Protein AF-A0A7S2AGP5-F1 (afdb_monomer)

Mean predicted aligned error: 17.04 Å

Foldseek 3Di:
DDDDDDDDDDDDDDDDDDDDDDDDDDDDDDDDDDDDDPPPPPPPPPPPPPAAAADDPVLLVLLVVLLPDPPNLVDLVSLVSLLVDLQRHDSVPCSSVVSLVVLLCCLAPPPDPVSNVSSCVSNVSNVNNPPDRDDD

Secondary structure (DSSP, 8-state):
--------------------------------------------------PPPBPPHHHHHHHHHHHT-TTGGG-HHHHHHHHHHHHH-B-SSSHHHHHHHHHHHHHHH--SHHHHHHHHHHHHHTT-TTTT----

Radius of gyration: 27.09 Å; Cα contacts (8 Å, |Δi|>4): 93; chains: 1; bounding box: 58×66×67 Å

Organism: NCBI:txid327968

Structure (mmCIF, N/CA/C/O backbone):
data_AF-A0A7S2AGP5-F1
#
_entry.id   AF-A0A7S2AGP5-F1
#
loop_
_atom_site.group_PDB
_atom_site.id
_atom_site.type_symbol
_atom_site.label_atom_id
_atom_site.label_alt_id
_atom_site.label_comp_id
_atom_site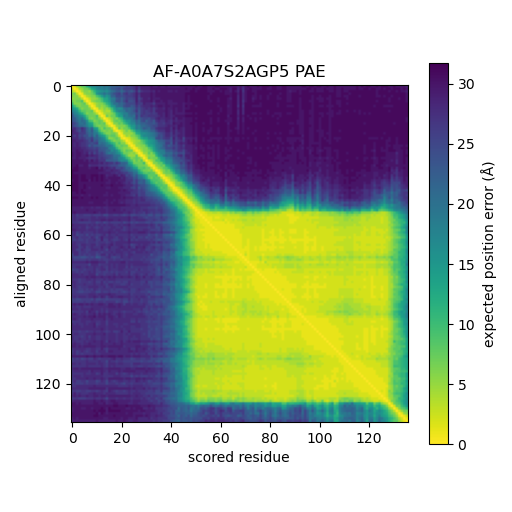.label_asym_id
_atom_site.label_entity_id
_atom_site.label_seq_id
_atom_site.pdbx_PDB_ins_code
_atom_site.Cartn_x
_atom_site.Cartn_y
_atom_site.Cartn_z
_atom_site.occupancy
_atom_site.B_iso_or_equiv
_atom_site.auth_seq_id
_atom_site.auth_comp_id
_atom_site.auth_asym_id
_atom_site.auth_atom_id
_atom_site.pdbx_PDB_model_num
ATOM 1 N N . LYS A 1 1 ? -34.982 -3.591 -45.609 1.00 43.12 1 LYS A N 1
ATOM 2 C CA . LYS A 1 1 ? -35.072 -5.045 -45.880 1.00 43.12 1 LYS A CA 1
ATOM 3 C C . LYS A 1 1 ? -34.563 -5.772 -44.646 1.00 43.12 1 LYS A C 1
ATOM 5 O O . LYS A 1 1 ? -33.384 -5.665 -44.355 1.00 43.12 1 LYS A O 1
ATOM 10 N N . ALA A 1 2 ? -35.469 -6.390 -43.895 1.00 42.59 2 ALA A N 1
ATOM 11 C CA . ALA A 1 2 ? -35.158 -7.307 -42.805 1.00 42.59 2 ALA A CA 1
ATOM 12 C C . ALA A 1 2 ? -34.856 -8.700 -43.383 1.00 42.59 2 ALA A C 1
ATOM 14 O O . ALA A 1 2 ? -35.529 -9.083 -44.344 1.00 42.59 2 ALA A O 1
ATOM 15 N N . LYS A 1 3 ? -33.889 -9.432 -42.811 1.00 46.50 3 LYS A N 1
ATOM 16 C CA . LYS A 1 3 ? -33.838 -10.905 -42.839 1.00 46.50 3 LYS A CA 1
ATOM 17 C C . LYS A 1 3 ? -32.730 -11.465 -41.922 1.00 46.50 3 LYS A C 1
ATOM 19 O O . LYS A 1 3 ? -31.573 -11.127 -42.128 1.00 46.50 3 LYS A O 1
ATOM 24 N N . GLU A 1 4 ? -33.166 -12.341 -41.006 1.00 44.47 4 GLU A N 1
ATOM 25 C CA . GLU A 1 4 ? -32.503 -13.555 -40.456 1.00 44.47 4 GLU A CA 1
ATOM 26 C C . GLU A 1 4 ? -31.330 -13.367 -39.465 1.00 44.47 4 GLU A C 1
ATOM 28 O O . GLU A 1 4 ? -30.388 -12.655 -39.775 1.00 44.47 4 GLU A O 1
ATOM 33 N N . ALA A 1 5 ? -31.314 -13.844 -38.205 1.00 42.56 5 ALA A N 1
ATOM 34 C CA . ALA A 1 5 ? -31.803 -15.042 -37.472 1.00 42.56 5 ALA A CA 1
ATOM 35 C C . ALA A 1 5 ? -30.873 -16.280 -37.522 1.00 42.56 5 ALA A C 1
ATOM 37 O O . ALA A 1 5 ? -30.667 -16.822 -38.603 1.00 42.56 5 ALA A O 1
ATOM 38 N N . ALA A 1 6 ? -30.374 -16.694 -36.338 1.00 49.94 6 ALA A N 1
ATOM 39 C CA . ALA A 1 6 ? -29.968 -18.041 -35.842 1.00 49.94 6 ALA A CA 1
ATOM 40 C C . ALA A 1 6 ? -28.967 -17.835 -34.666 1.00 49.94 6 ALA A C 1
ATOM 42 O O . ALA A 1 6 ? -27.995 -17.110 -34.852 1.00 49.94 6 ALA A O 1
ATOM 43 N N . GLU A 1 7 ? -29.177 -18.194 -33.390 1.00 35.53 7 GLU A N 1
ATOM 44 C CA . GLU A 1 7 ? -29.487 -19.468 -32.689 1.00 35.53 7 GLU A CA 1
ATOM 45 C C . GLU A 1 7 ? -28.370 -20.542 -32.681 1.00 35.53 7 GLU A C 1
ATOM 47 O O . GLU A 1 7 ? -27.881 -20.946 -33.730 1.00 35.53 7 GLU A O 1
ATOM 52 N N . GLY A 1 8 ? -28.030 -21.022 -31.468 1.00 38.22 8 GLY A N 1
ATOM 53 C CA . GLY A 1 8 ? -27.182 -22.190 -31.135 1.00 38.22 8 GLY A CA 1
ATOM 54 C C . GLY A 1 8 ? -26.497 -22.004 -29.762 1.00 38.22 8 GLY A C 1
ATOM 55 O O . GLY A 1 8 ? -25.621 -21.155 -29.648 1.00 38.22 8 GLY A O 1
ATOM 56 N N . ALA A 1 9 ? -26.982 -22.548 -28.630 1.00 36.31 9 ALA A N 1
ATOM 57 C CA . ALA A 1 9 ? -26.829 -23.936 -28.129 1.00 36.31 9 ALA A CA 1
ATOM 58 C C . ALA A 1 9 ? -25.359 -24.412 -28.214 1.00 36.31 9 ALA A C 1
ATOM 60 O O . ALA A 1 9 ? -24.819 -24.468 -29.308 1.00 36.31 9 ALA A O 1
ATOM 61 N N . GLY A 1 10 ? -24.593 -24.686 -27.152 1.00 32.91 10 GLY A N 1
ATOM 62 C CA . GLY A 1 10 ? -24.891 -25.365 -25.891 1.00 32.91 10 GLY A CA 1
ATOM 63 C C . GLY A 1 10 ? -24.302 -26.778 -25.973 1.00 32.91 10 GLY A C 1
ATOM 64 O O . GLY A 1 10 ? -24.857 -27.572 -26.716 1.00 32.91 10 GLY A O 1
ATOM 65 N N . ASP A 1 11 ? -23.212 -27.087 -25.256 1.00 37.88 11 ASP A N 1
ATOM 66 C CA . ASP A 1 11 ? -22.908 -28.472 -24.859 1.00 37.88 11 ASP A CA 1
ATOM 67 C C . ASP A 1 11 ? -21.920 -28.546 -23.685 1.00 37.88 11 ASP A C 1
ATOM 69 O O . ASP A 1 11 ? -20.971 -27.766 -23.573 1.00 37.88 11 ASP A O 1
ATOM 73 N N . ALA A 1 12 ? -22.213 -29.479 -22.787 1.00 37.94 12 ALA A N 1
ATOM 74 C CA . ALA A 1 12 ? -21.544 -29.746 -21.531 1.00 37.94 12 ALA A CA 1
ATOM 75 C C . ALA A 1 12 ? -20.486 -30.843 -21.711 1.00 37.94 12 ALA A C 1
ATOM 77 O O . ALA A 1 12 ? -20.784 -31.905 -22.246 1.00 37.94 12 ALA A O 1
ATOM 78 N N . VAL A 1 13 ? -19.274 -30.645 -21.185 1.00 46.88 13 VAL A N 1
ATOM 79 C CA . VAL A 1 13 ? -18.270 -31.716 -21.130 1.00 46.88 13 VAL A CA 1
ATOM 80 C C . VAL A 1 13 ? -18.410 -32.505 -19.828 1.00 46.88 13 VAL A C 1
ATOM 82 O O . VAL A 1 13 ? -18.203 -31.993 -18.727 1.00 46.88 13 VAL A O 1
ATOM 85 N N . ALA A 1 14 ? -18.795 -33.770 -19.969 1.00 38.53 14 ALA A N 1
ATOM 86 C CA . ALA A 1 14 ? -18.784 -34.769 -18.917 1.00 38.53 14 ALA A CA 1
ATOM 87 C C . ALA A 1 14 ? -17.484 -35.590 -18.970 1.00 38.53 14 ALA A C 1
ATOM 89 O O . ALA A 1 14 ? -17.076 -36.034 -20.035 1.00 38.53 14 ALA A O 1
ATOM 90 N N . GLN A 1 15 ? -16.916 -35.802 -17.779 1.00 41.97 15 GLN A N 1
ATOM 91 C CA . GLN A 1 15 ? -16.308 -37.037 -17.259 1.00 41.97 15 GLN A CA 1
ATOM 92 C C . GLN A 1 15 ? -15.261 -37.796 -18.089 1.00 41.97 15 GLN A C 1
ATOM 94 O O . GLN A 1 15 ? -15.583 -38.365 -19.120 1.00 41.97 15 GLN A O 1
ATOM 99 N N . THR A 1 16 ? -14.111 -38.053 -17.455 1.00 46.38 16 THR A N 1
ATOM 100 C CA . THR A 1 16 ? -13.540 -39.412 -17.357 1.00 46.38 16 THR A CA 1
ATOM 101 C C . THR A 1 16 ? -12.754 -39.555 -16.052 1.00 46.38 16 THR A C 1
ATOM 103 O O . THR A 1 16 ? -11.829 -38.786 -15.793 1.00 46.38 16 THR A O 1
ATOM 106 N N . ALA A 1 17 ? -13.135 -40.540 -15.241 1.00 41.56 17 ALA A N 1
ATOM 107 C CA . ALA A 1 17 ? -12.424 -41.021 -14.064 1.00 41.56 17 ALA A CA 1
ATOM 108 C C . ALA A 1 17 ? -12.175 -42.520 -14.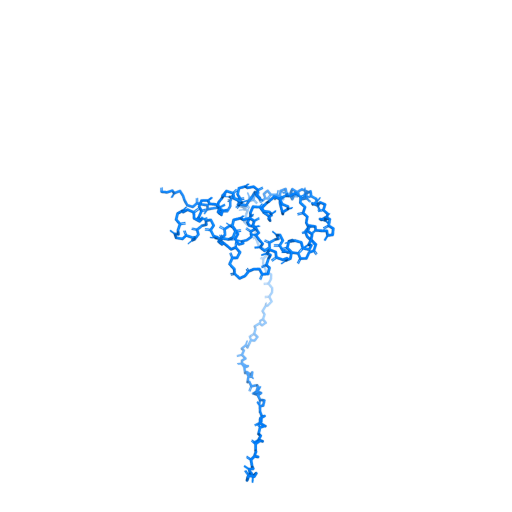261 1.00 41.56 17 ALA A C 1
ATOM 110 O O . ALA A 1 17 ? -13.136 -43.261 -14.446 1.00 41.56 17 ALA A O 1
ATOM 111 N N . GLU A 1 18 ? -10.914 -42.951 -14.207 1.00 44.78 18 GLU A N 1
ATOM 112 C CA . GLU A 1 18 ? -10.488 -44.361 -14.251 1.00 44.78 18 GLU A CA 1
ATOM 113 C C . GLU A 1 18 ? -9.375 -44.499 -13.184 1.00 44.78 18 GLU A C 1
ATOM 115 O O . GLU A 1 18 ? -8.445 -43.697 -13.171 1.00 44.78 18 GLU A O 1
ATOM 120 N N . ALA A 1 19 ? -9.614 -45.203 -12.065 1.00 36.75 19 ALA A N 1
ATOM 121 C CA . ALA A 1 19 ? -9.233 -46.605 -11.798 1.00 36.75 19 ALA A CA 1
ATOM 122 C C . ALA A 1 19 ? -7.712 -46.846 -11.907 1.00 36.75 19 ALA A C 1
ATOM 124 O O . ALA A 1 19 ? -7.086 -46.406 -12.856 1.00 36.75 19 ALA A O 1
ATOM 125 N N . ALA A 1 20 ? -6.997 -47.584 -11.066 1.00 41.97 20 ALA A N 1
ATOM 126 C CA . ALA A 1 20 ? -7.165 -48.317 -9.815 1.00 41.97 20 ALA A CA 1
ATOM 127 C C . ALA A 1 20 ? -5.728 -48.778 -9.470 1.00 41.97 20 ALA A C 1
ATOM 129 O O . ALA A 1 20 ? -4.979 -49.033 -10.405 1.00 41.97 20 ALA A O 1
ATOM 130 N N . VAL A 1 21 ? -5.332 -48.930 -8.202 1.00 47.81 21 VAL A N 1
ATOM 131 C CA . VAL A 1 21 ? -4.345 -49.962 -7.809 1.00 47.81 21 VAL A CA 1
ATOM 132 C C . VAL A 1 21 ? -4.429 -50.254 -6.310 1.00 47.81 21 VAL A C 1
ATOM 134 O O . VAL A 1 21 ? -4.147 -49.413 -5.464 1.00 47.81 21 VAL A O 1
ATOM 137 N N . ASP A 1 22 ? -4.887 -51.474 -6.066 1.00 43.94 22 ASP A N 1
ATOM 138 C CA . ASP A 1 22 ? -4.444 -52.488 -5.118 1.00 43.94 22 ASP A CA 1
ATOM 139 C C . ASP A 1 22 ? -4.071 -52.210 -3.657 1.00 43.94 22 ASP A C 1
ATOM 141 O O . ASP A 1 22 ? -3.251 -51.383 -3.265 1.00 43.94 22 ASP A O 1
ATOM 145 N N . ALA A 1 23 ? -4.664 -53.097 -2.867 1.00 41.03 23 ALA A N 1
ATOM 146 C CA . ALA A 1 23 ? -4.497 -53.329 -1.460 1.00 41.03 23 ALA A CA 1
ATOM 147 C C . ALA A 1 23 ? -3.145 -53.976 -1.124 1.00 41.03 23 ALA A C 1
ATOM 149 O O . ALA A 1 23 ? -2.660 -54.859 -1.827 1.00 41.03 23 ALA A O 1
ATOM 150 N N . VAL A 1 24 ? -2.620 -53.654 0.058 1.00 51.88 24 VAL A N 1
ATOM 151 C CA . VAL A 1 24 ? -1.766 -54.580 0.805 1.00 51.88 24 VAL A CA 1
ATOM 152 C C . VAL A 1 24 ? -2.193 -54.584 2.270 1.00 51.88 24 VAL A C 1
ATOM 154 O O . VAL A 1 24 ? -2.061 -53.610 3.005 1.00 51.88 24 VAL A O 1
ATOM 157 N N . THR A 1 25 ? -2.770 -55.707 2.679 1.00 43.72 25 THR A N 1
ATOM 158 C CA . THR A 1 25 ? -2.927 -56.127 4.072 1.00 43.72 25 THR A CA 1
ATOM 159 C C . THR A 1 25 ? -1.608 -56.718 4.564 1.00 43.72 25 THR A C 1
ATOM 161 O O . THR A 1 25 ? -1.053 -57.588 3.895 1.00 43.72 25 THR A O 1
ATOM 164 N N . GLY A 1 26 ? -1.136 -56.327 5.748 1.00 37.47 26 GLY A N 1
ATOM 165 C CA . GLY A 1 26 ? 0.028 -56.952 6.379 1.00 37.47 26 GLY A CA 1
ATOM 166 C C . GLY A 1 26 ? 0.219 -56.487 7.819 1.00 37.47 26 GLY A C 1
ATOM 167 O O . GLY A 1 26 ? 0.416 -55.308 8.075 1.00 37.47 26 GLY A O 1
ATOM 168 N N . SER A 1 27 ? 0.101 -57.428 8.748 1.00 49.34 27 SER A N 1
ATOM 169 C CA . SER A 1 27 ? 0.041 -57.254 10.199 1.00 49.34 27 SER A CA 1
ATOM 170 C C . SER A 1 27 ? 1.430 -57.298 10.867 1.00 49.34 27 SER A C 1
ATOM 172 O O . SER A 1 27 ? 2.323 -57.961 10.357 1.00 49.34 27 SER A O 1
ATOM 174 N N . GLN A 1 28 ? 1.494 -56.739 12.084 1.00 45.22 28 GLN A N 1
ATOM 175 C CA . GLN A 1 28 ? 2.348 -57.111 13.237 1.00 45.22 28 GLN A CA 1
ATOM 176 C C . GLN A 1 28 ? 3.772 -56.532 13.386 1.00 45.22 28 GLN A C 1
ATOM 178 O O . GLN A 1 28 ? 4.709 -56.877 12.680 1.00 45.22 28 GLN A O 1
ATOM 183 N N . ASP A 1 29 ? 3.863 -55.673 14.410 1.00 43.69 29 ASP A N 1
ATOM 184 C CA . ASP A 1 29 ? 4.718 -55.746 15.608 1.00 43.69 29 ASP A CA 1
ATOM 185 C C . ASP A 1 29 ? 6.187 -56.172 15.466 1.00 43.69 29 ASP A C 1
ATOM 187 O O . ASP A 1 29 ? 6.505 -57.334 15.224 1.00 43.69 29 ASP A O 1
ATOM 191 N N . SER A 1 30 ? 7.084 -55.233 15.769 1.00 48.06 30 SER A N 1
ATOM 192 C CA . SER A 1 30 ? 8.296 -55.501 16.547 1.00 48.06 30 SER A CA 1
ATOM 193 C C . SER A 1 30 ? 8.797 -54.199 17.166 1.00 48.06 30 SER A C 1
ATOM 195 O O . SER A 1 30 ? 9.203 -53.262 16.478 1.00 48.06 30 SER A O 1
ATOM 197 N N . GLN A 1 31 ? 8.748 -54.155 18.492 1.00 51.34 31 GLN A N 1
ATOM 198 C CA . GLN A 1 31 ? 9.581 -53.292 19.317 1.00 51.34 31 GLN A CA 1
ATOM 199 C C . GLN A 1 31 ? 11.060 -53.589 19.020 1.00 51.34 31 GLN A C 1
ATOM 201 O O . GLN A 1 31 ? 11.451 -54.744 19.108 1.00 51.34 31 GLN A O 1
ATOM 206 N N . GLU A 1 32 ? 11.887 -52.574 18.760 1.00 41.59 32 GLU A N 1
ATOM 207 C CA . GLU A 1 32 ? 13.149 -52.408 19.492 1.00 41.59 32 GLU A CA 1
ATOM 208 C C . GLU A 1 32 ? 13.693 -50.978 19.349 1.00 41.59 32 GLU A C 1
ATOM 210 O O . GLU A 1 32 ? 13.497 -50.263 18.369 1.00 41.59 32 GLU A O 1
ATOM 215 N N . ASN A 1 33 ? 14.327 -50.574 20.434 1.00 49.59 33 ASN A N 1
ATOM 216 C CA . ASN A 1 33 ? 14.857 -49.286 20.818 1.00 49.59 33 ASN A CA 1
ATOM 217 C C . ASN A 1 33 ? 16.150 -48.945 20.056 1.00 49.59 33 ASN A C 1
ATOM 219 O O . ASN A 1 33 ? 17.134 -49.664 20.193 1.00 49.59 33 ASN A O 1
ATOM 223 N N . VAL A 1 34 ? 16.196 -47.803 19.359 1.00 52.81 34 VAL A N 1
ATOM 224 C CA . VAL A 1 34 ? 17.455 -47.062 19.181 1.00 52.81 34 VAL A CA 1
ATOM 225 C C . VAL A 1 34 ? 17.246 -45.582 19.469 1.00 52.81 34 VAL A C 1
ATOM 227 O O . VAL A 1 34 ? 16.468 -44.865 18.842 1.00 52.81 34 VAL A O 1
ATOM 230 N N . ALA A 1 35 ? 17.947 -45.166 20.509 1.00 44.06 35 ALA A N 1
ATOM 231 C CA . ALA A 1 35 ? 17.982 -43.838 21.056 1.00 44.06 35 ALA A CA 1
ATOM 232 C C . ALA A 1 35 ? 18.514 -42.779 20.074 1.00 44.06 35 ALA A C 1
ATOM 234 O O . ALA A 1 35 ? 19.352 -43.041 19.215 1.00 44.06 35 ALA A O 1
ATOM 235 N N . SER A 1 36 ? 18.137 -41.538 20.396 1.00 46.09 36 SER A N 1
ATOM 236 C CA . SER A 1 36 ? 18.915 -40.314 20.167 1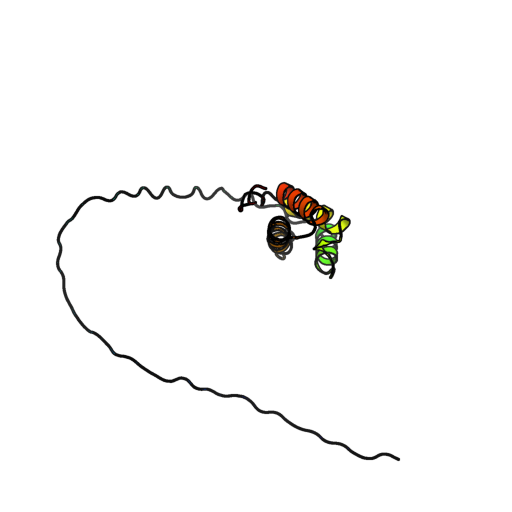.00 46.09 36 SER A CA 1
ATOM 237 C C . SER A 1 36 ? 18.754 -39.617 18.816 1.00 46.09 36 SER A C 1
ATOM 239 O O . SER A 1 36 ? 19.654 -39.610 17.985 1.00 46.09 36 SER A O 1
ATOM 241 N N . ARG A 1 37 ? 17.687 -38.818 18.694 1.00 49.94 37 ARG A N 1
ATOM 242 C CA . ARG A 1 37 ? 17.831 -37.462 18.143 1.00 49.94 37 ARG A CA 1
ATOM 243 C C . ARG A 1 37 ? 16.830 -36.517 18.800 1.00 49.94 37 ARG A C 1
ATOM 245 O O . ARG A 1 37 ? 15.713 -36.319 18.339 1.00 49.94 37 ARG A O 1
ATOM 252 N N . ALA A 1 38 ? 17.257 -35.948 19.924 1.00 48.78 38 ALA A N 1
ATOM 253 C CA . ALA A 1 38 ? 16.622 -34.789 20.526 1.00 48.78 38 ALA A CA 1
ATOM 254 C C . ALA A 1 38 ? 16.848 -33.568 19.619 1.00 48.78 38 ALA A C 1
ATOM 256 O O . ALA A 1 38 ? 17.720 -32.742 19.880 1.00 48.78 38 ALA A O 1
ATOM 257 N N . GLU A 1 39 ? 16.071 -33.444 18.544 1.00 49.28 39 GLU A N 1
ATOM 258 C CA . GLU A 1 39 ? 15.907 -32.149 17.889 1.00 49.28 39 GLU A CA 1
ATOM 259 C C . GLU A 1 39 ? 14.881 -31.376 18.703 1.00 49.28 39 GLU A C 1
ATOM 261 O O . GLU A 1 39 ? 13.672 -31.562 18.589 1.00 49.28 39 GLU A O 1
ATOM 266 N N . LYS A 1 40 ? 15.406 -30.532 19.594 1.00 47.41 40 LYS A N 1
ATOM 267 C CA . LYS A 1 40 ? 14.675 -29.451 20.245 1.00 47.41 40 LYS A CA 1
ATOM 268 C C . LYS A 1 40 ? 14.095 -28.548 19.155 1.00 47.41 40 LYS A C 1
ATOM 270 O O . LYS A 1 40 ? 14.684 -27.522 18.820 1.00 47.41 40 LYS A O 1
ATOM 275 N N . THR A 1 41 ? 12.939 -28.902 18.609 1.00 46.25 41 THR A N 1
ATOM 276 C CA . THR A 1 41 ? 12.098 -27.947 17.897 1.00 46.25 41 THR A CA 1
ATOM 277 C C . THR A 1 41 ? 11.575 -27.003 18.969 1.00 46.25 41 THR A C 1
ATOM 279 O O . THR A 1 41 ? 10.612 -27.289 19.677 1.00 46.25 41 THR A O 1
ATOM 282 N N . LYS A 1 42 ? 12.307 -25.901 19.173 1.00 51.19 42 LYS A N 1
ATOM 283 C CA . LYS A 1 42 ? 11.827 -24.770 19.962 1.00 51.19 42 LYS A CA 1
ATOM 284 C C . LYS A 1 42 ? 10.417 -24.450 19.453 1.00 51.19 42 LYS A C 1
ATOM 286 O O . LYS A 1 42 ? 10.273 -24.266 18.241 1.00 51.19 42 LYS A O 1
ATOM 291 N N . PRO A 1 43 ? 9.392 -24.376 20.316 1.00 44.22 43 PRO A N 1
ATOM 292 C CA . PRO A 1 43 ? 8.126 -23.812 19.888 1.00 44.22 43 PRO A CA 1
ATOM 293 C C . PRO A 1 43 ? 8.443 -22.399 19.400 1.00 44.22 43 PRO A C 1
ATOM 295 O O . PRO A 1 43 ? 8.979 -21.592 20.164 1.00 44.22 43 PRO A O 1
ATOM 298 N N . LYS A 1 44 ? 8.200 -22.126 18.109 1.00 51.72 44 LYS A N 1
ATOM 299 C CA . LYS A 1 44 ? 8.145 -20.754 1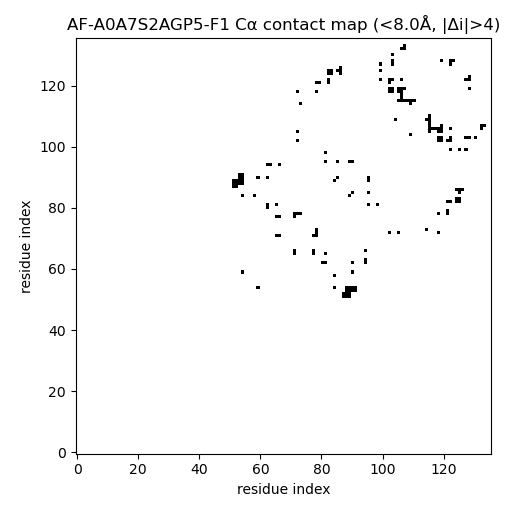7.605 1.00 51.72 44 LYS A CA 1
ATOM 300 C C . LYS A 1 44 ? 7.170 -20.049 18.533 1.00 51.72 44 LYS A C 1
ATOM 302 O O . LYS A 1 44 ? 5.996 -20.420 18.570 1.00 51.72 44 LYS A O 1
ATOM 307 N N . GLN A 1 45 ? 7.685 -19.143 19.361 1.00 42.41 45 GLN A N 1
ATOM 308 C CA . GLN A 1 45 ? 6.847 -18.285 20.175 1.00 42.41 45 GLN A CA 1
ATOM 309 C C . GLN A 1 45 ? 5.899 -17.623 19.186 1.00 42.41 45 GLN A C 1
ATOM 311 O O . GLN A 1 45 ? 6.331 -16.950 18.254 1.00 42.41 45 GLN A O 1
ATOM 316 N N . LYS A 1 46 ? 4.619 -17.971 19.296 1.00 47.34 46 LYS A N 1
ATOM 317 C CA . LYS A 1 46 ? 3.556 -17.348 18.532 1.00 47.34 46 LYS A CA 1
ATOM 318 C C . LYS A 1 46 ? 3.499 -15.949 19.121 1.00 47.34 46 LYS A C 1
ATOM 320 O O . LYS A 1 46 ? 2.882 -15.771 20.166 1.00 47.34 46 LYS A O 1
ATOM 325 N N . GLU A 1 47 ? 4.284 -15.030 18.558 1.00 59.53 47 GLU A N 1
ATOM 326 C CA . GLU A 1 47 ? 4.204 -13.628 18.934 1.00 59.53 47 GLU A CA 1
ATOM 327 C C . GLU A 1 47 ? 2.727 -13.270 18.871 1.00 59.53 47 GLU A C 1
ATOM 329 O O . GLU A 1 47 ? 2.046 -13.558 17.879 1.00 59.53 47 GLU A O 1
ATOM 334 N N . GLU A 1 48 ? 2.206 -12.810 20.002 1.00 50.12 48 GLU A N 1
ATOM 335 C CA . GLU A 1 48 ? 0.817 -12.423 20.145 1.00 50.12 48 GLU A CA 1
ATOM 336 C C . GLU A 1 48 ? 0.613 -11.283 19.151 1.00 50.12 48 GLU A C 1
ATOM 338 O O . GLU A 1 48 ? 1.075 -10.162 19.366 1.00 50.12 48 GLU A O 1
ATOM 343 N N . LYS A 1 49 ? 0.078 -11.622 17.972 1.00 62.47 49 LYS A N 1
ATOM 344 C CA . LYS A 1 49 ? -0.031 -10.709 16.841 1.00 62.47 49 LYS A CA 1
ATOM 345 C C . LYS A 1 49 ? -1.008 -9.634 17.278 1.00 62.47 49 LYS A C 1
ATOM 347 O O . LYS A 1 49 ? -2.213 -9.863 17.254 1.00 62.47 49 LYS A O 1
ATOM 352 N N . LYS A 1 50 ? -0.466 -8.517 17.765 1.00 69.88 50 LYS A N 1
ATOM 353 C CA . LYS A 1 50 ? -1.235 -7.385 18.265 1.00 69.88 50 LYS A CA 1
ATOM 354 C C . LYS A 1 50 ? -2.239 -7.020 17.178 1.00 69.88 50 LYS A C 1
ATOM 356 O O . LYS A 1 50 ? -1.842 -6.693 16.059 1.00 69.88 50 LYS A O 1
ATOM 361 N N . GLU A 1 51 ? -3.519 -7.206 17.472 1.00 80.75 51 GLU A N 1
ATOM 362 C CA . GLU A 1 51 ? -4.567 -7.001 16.482 1.00 80.75 51 GLU A CA 1
ATOM 363 C C . GLU A 1 51 ? -4.597 -5.512 16.125 1.00 80.75 51 GLU A C 1
ATOM 365 O O . GLU A 1 51 ? -4.724 -4.654 17.001 1.00 80.75 51 GLU A O 1
ATOM 370 N N . LEU A 1 52 ? -4.398 -5.210 14.840 1.00 89.19 52 LEU A N 1
ATOM 371 C CA . LEU A 1 52 ? -4.482 -3.847 14.325 1.00 89.19 52 LEU A CA 1
ATOM 372 C C . LEU A 1 52 ? -5.941 -3.373 14.447 1.00 89.19 52 LEU A C 1
ATOM 374 O O . LEU A 1 52 ? -6.851 -4.158 14.156 1.00 89.19 52 LEU A O 1
ATOM 378 N N . PRO A 1 53 ? -6.191 -2.123 14.872 1.00 95.31 53 PRO A N 1
ATOM 379 C CA . PRO A 1 53 ? -7.537 -1.565 14.900 1.00 95.31 53 PRO A CA 1
ATOM 380 C C . PRO A 1 53 ? -8.137 -1.503 13.491 1.00 95.31 53 PRO A C 1
ATOM 382 O O . PRO A 1 53 ? -7.420 -1.393 12.498 1.00 95.31 53 PRO A O 1
ATOM 385 N N . LEU A 1 54 ? -9.465 -1.577 13.403 1.00 96.56 54 LEU A N 1
ATOM 386 C CA . LEU A 1 54 ? -10.178 -1.422 12.135 1.00 96.56 54 LEU A CA 1
ATOM 387 C C . LEU A 1 54 ? -10.108 0.039 11.665 1.00 96.56 54 LEU A C 1
ATOM 389 O O . LEU A 1 54 ? -10.378 0.943 12.457 1.00 96.56 54 LEU A O 1
ATOM 393 N N . MET A 1 55 ? -9.821 0.236 10.379 1.00 96.00 55 MET A N 1
ATOM 394 C CA . MET A 1 55 ? -9.805 1.545 9.724 1.00 96.00 55 MET A CA 1
ATOM 395 C C . MET A 1 55 ? -11.128 2.300 9.874 1.00 96.00 55 MET A C 1
ATOM 397 O O . MET A 1 55 ? -12.219 1.715 9.934 1.00 96.00 55 MET A O 1
ATOM 401 N N . SER A 1 56 ? -11.048 3.632 9.833 1.00 97.25 56 SER A N 1
ATOM 402 C CA . SER A 1 56 ? -12.240 4.471 9.713 1.00 97.25 56 SER A CA 1
ATOM 403 C C . SER A 1 56 ? -12.996 4.181 8.408 1.00 97.25 56 SER A C 1
ATOM 405 O O . SER A 1 56 ? -12.445 3.692 7.421 1.00 97.25 56 SER A O 1
ATOM 407 N N . ARG A 1 57 ? -14.290 4.524 8.352 1.00 96.81 57 ARG A N 1
ATOM 408 C CA . ARG A 1 57 ? -15.095 4.306 7.137 1.00 96.81 57 ARG A CA 1
ATOM 409 C C . ARG A 1 57 ? -14.552 5.066 5.924 1.00 96.81 57 ARG A C 1
ATOM 411 O O . ARG A 1 57 ? -14.676 4.579 4.805 1.00 96.81 57 ARG A O 1
ATOM 418 N N . VAL A 1 58 ? -13.994 6.255 6.145 1.00 97.50 58 VAL A N 1
ATOM 419 C CA . VAL A 1 58 ? -13.397 7.061 5.072 1.00 97.50 58 VAL A CA 1
ATOM 420 C C . VAL A 1 58 ? -12.117 6.397 4.577 1.00 97.50 58 VAL A C 1
ATOM 422 O O . VAL A 1 58 ? -11.920 6.305 3.367 1.00 97.50 58 VAL A O 1
ATOM 425 N N . ASP A 1 59 ? -11.314 5.860 5.493 1.00 97.75 59 ASP A N 1
ATOM 426 C CA . ASP A 1 59 ? -10.051 5.218 5.141 1.00 97.75 59 ASP A CA 1
ATOM 427 C C . ASP A 1 59 ? -10.251 3.879 4.436 1.00 97.75 59 ASP A C 1
ATOM 429 O O . ASP A 1 59 ? -9.575 3.599 3.449 1.00 97.75 59 ASP A O 1
ATOM 433 N N . MET A 1 60 ? -11.264 3.103 4.833 1.00 97.56 60 MET A N 1
ATOM 434 C CA . MET A 1 60 ? -11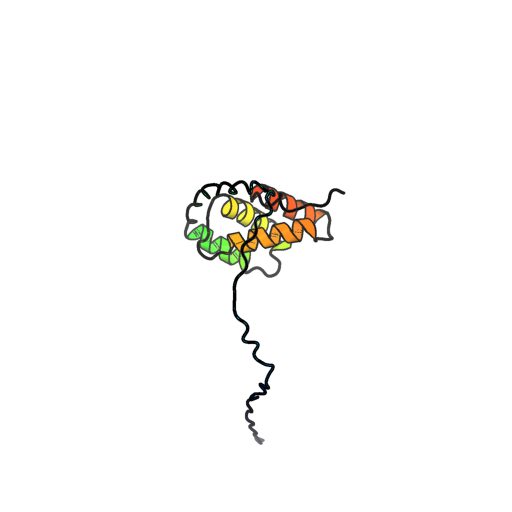.680 1.917 4.077 1.00 97.56 60 MET A CA 1
ATOM 435 C C . MET A 1 60 ? -12.089 2.280 2.643 1.00 97.56 60 MET A C 1
ATOM 437 O O . MET A 1 60 ? -11.610 1.667 1.692 1.00 97.56 60 MET A O 1
ATOM 441 N N . MET A 1 61 ? -12.913 3.322 2.463 1.00 97.38 61 MET A N 1
ATOM 442 C CA . MET A 1 61 ? -13.337 3.755 1.125 1.00 97.38 61 MET A CA 1
ATOM 443 C C . MET A 1 61 ? -12.151 4.196 0.259 1.00 97.38 61 MET A C 1
ATOM 445 O O . MET A 1 61 ? -12.090 3.853 -0.919 1.00 97.38 61 MET A O 1
ATOM 449 N N . ARG A 1 62 ? -11.190 4.937 0.822 1.00 97.50 62 ARG A N 1
ATOM 450 C CA . ARG A 1 62 ? -9.998 5.363 0.077 1.00 97.50 62 ARG A CA 1
ATOM 451 C C . ARG A 1 62 ? -9.047 4.200 -0.202 1.00 97.50 62 ARG A C 1
ATOM 453 O O . ARG A 1 62 ? -8.478 4.147 -1.288 1.00 97.50 62 ARG A O 1
ATOM 460 N N . THR A 1 63 ? -8.929 3.261 0.731 1.00 97.88 63 THR A N 1
ATOM 461 C CA . THR A 1 63 ? -8.178 2.010 0.563 1.00 97.88 63 THR A CA 1
ATOM 462 C C . THR A 1 63 ? -8.720 1.206 -0.614 1.00 97.88 63 THR A C 1
ATOM 464 O O . THR A 1 63 ? -7.949 0.812 -1.482 1.00 97.88 63 THR A O 1
ATOM 467 N N . GLU A 1 64 ? -10.041 1.041 -0.707 1.00 97.56 64 GLU A N 1
ATOM 468 C CA . GLU A 1 64 ? -10.705 0.377 -1.839 1.00 97.56 64 GLU A CA 1
ATOM 469 C C . GLU A 1 64 ? -10.451 1.102 -3.164 1.00 97.56 64 GLU A C 1
ATOM 471 O O . GLU A 1 64 ? -10.044 0.480 -4.138 1.00 97.56 64 GLU A O 1
ATOM 476 N N . LEU A 1 65 ? -10.605 2.429 -3.195 1.00 97.25 65 LEU A N 1
ATOM 477 C CA . LEU A 1 65 ? -10.373 3.217 -4.411 1.00 97.25 65 LEU A CA 1
ATOM 478 C C . LEU A 1 65 ? -8.919 3.174 -4.885 1.00 97.25 65 LEU A C 1
ATOM 480 O O . LEU A 1 65 ? -8.663 3.161 -6.088 1.00 97.25 65 LEU A O 1
ATOM 484 N N . CYS A 1 66 ? -7.964 3.187 -3.954 1.00 97.56 66 CYS A N 1
ATOM 485 C CA . CYS A 1 66 ? -6.561 3.011 -4.295 1.00 97.56 66 CYS A CA 1
ATOM 486 C C . CYS A 1 66 ? -6.299 1.596 -4.810 1.00 97.56 66 CYS A C 1
ATOM 488 O O . CYS A 1 66 ? -5.621 1.446 -5.823 1.00 97.56 66 CYS A O 1
ATOM 490 N N . TRP A 1 67 ? -6.866 0.583 -4.155 1.00 97.31 67 TRP A N 1
ATOM 491 C CA . TRP A 1 67 ? -6.711 -0.814 -4.547 1.00 97.31 67 TRP A CA 1
ATOM 492 C C . TRP A 1 67 ? -7.265 -1.114 -5.944 1.00 97.31 67 TRP A C 1
ATOM 494 O O . TRP A 1 67 ? -6.636 -1.834 -6.713 1.00 97.31 67 TRP A O 1
ATOM 504 N N . ASP A 1 68 ? -8.400 -0.516 -6.303 1.00 96.69 68 ASP A N 1
ATOM 505 C CA . ASP A 1 68 ? -9.046 -0.724 -7.601 1.00 96.69 68 ASP A CA 1
ATOM 506 C C . ASP A 1 68 ? -8.329 -0.015 -8.771 1.00 96.69 68 ASP A C 1
ATOM 508 O O . ASP A 1 68 ? -8.729 -0.168 -9.929 1.00 96.69 68 ASP A O 1
ATOM 512 N N . ARG A 1 69 ? -7.257 0.758 -8.526 1.00 95.81 69 ARG A N 1
ATOM 513 C CA . ARG A 1 69 ? -6.488 1.373 -9.617 1.00 95.81 69 ARG A CA 1
ATOM 514 C C . ARG A 1 69 ? -5.688 0.335 -10.399 1.00 95.81 69 ARG A C 1
ATOM 516 O O . ARG A 1 69 ? -4.845 -0.370 -9.856 1.00 95.81 69 ARG A O 1
ATOM 523 N N . HIS A 1 70 ? -5.832 0.374 -11.721 1.00 93.38 70 HIS A N 1
ATOM 524 C CA . HIS A 1 70 ? -5.070 -0.473 -12.644 1.00 93.38 70 HIS A CA 1
ATOM 525 C C . HIS A 1 70 ? -3.546 -0.281 -12.571 1.00 93.38 70 HIS A C 1
ATOM 527 O O . HIS A 1 70 ? -2.807 -1.222 -12.842 1.00 93.38 70 HIS A O 1
ATOM 533 N N . ASN A 1 71 ? -3.076 0.913 -12.204 1.00 93.25 71 ASN A N 1
ATOM 534 C CA . ASN A 1 71 ? -1.658 1.264 -12.106 1.00 93.25 71 ASN A CA 1
ATOM 535 C C . ASN A 1 71 ? -1.224 1.556 -10.660 1.00 93.25 71 ASN A C 1
ATOM 537 O O . ASN A 1 71 ? -0.427 2.458 -10.420 1.00 93.25 71 ASN A O 1
ATOM 541 N N . LEU A 1 72 ? -1.775 0.828 -9.680 1.00 94.69 72 LEU A N 1
ATOM 542 C CA . LEU A 1 72 ? -1.455 1.039 -8.264 1.00 94.69 72 LEU A CA 1
ATOM 543 C C . LEU A 1 72 ? 0.059 1.016 -7.977 1.00 94.69 72 LEU A C 1
ATOM 545 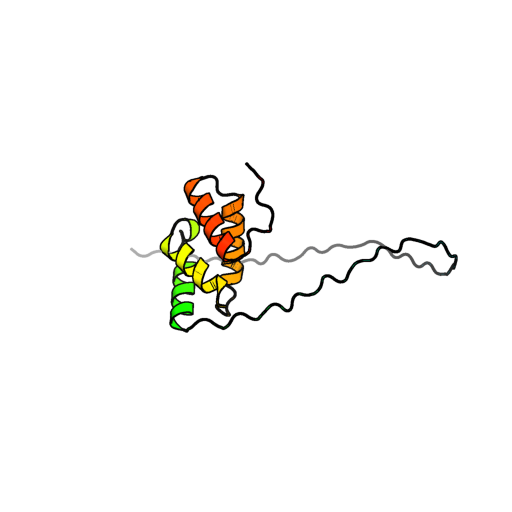O O . LEU A 1 72 ? 0.534 1.869 -7.236 1.00 94.69 72 LEU A O 1
ATOM 549 N N . HIS A 1 73 ? 0.797 0.095 -8.597 1.00 91.25 73 HIS A N 1
ATOM 550 C CA . HIS A 1 73 ? 2.251 -0.079 -8.452 1.00 91.25 73 HIS A CA 1
ATOM 551 C C . HIS A 1 73 ? 3.076 1.136 -8.926 1.00 91.25 73 HIS A C 1
ATOM 553 O O . HIS A 1 73 ? 4.190 1.349 -8.475 1.00 91.25 73 HIS A O 1
ATOM 559 N N . GLU A 1 74 ? 2.529 1.998 -9.782 1.00 93.62 74 GLU A N 1
ATOM 560 C CA . GLU A 1 74 ? 3.203 3.229 -10.233 1.00 93.62 74 GLU A CA 1
ATOM 561 C C . GLU A 1 74 ? 2.614 4.485 -9.575 1.00 93.62 74 GLU A C 1
ATOM 563 O O . GLU A 1 74 ? 3.122 5.598 -9.727 1.00 93.62 74 GLU A O 1
ATOM 568 N N . HIS A 1 75 ? 1.506 4.343 -8.847 1.00 95.94 75 HIS A N 1
ATOM 569 C CA . HIS A 1 75 ? 0.758 5.471 -8.319 1.00 95.94 75 HIS A CA 1
ATOM 570 C C . HIS A 1 75 ? 1.216 5.824 -6.901 1.00 95.94 75 HIS A C 1
ATOM 572 O O . HIS A 1 75 ? 0.568 5.453 -5.917 1.00 95.94 75 HIS A O 1
ATOM 578 N N . TYR A 1 76 ? 2.284 6.622 -6.805 1.00 93.94 76 TYR A N 1
ATOM 579 C CA . TYR A 1 76 ? 2.939 7.009 -5.546 1.00 93.94 76 TYR A CA 1
ATOM 580 C C . TYR A 1 76 ? 1.964 7.401 -4.422 1.00 93.94 76 TYR A C 1
ATOM 582 O O . TYR A 1 76 ? 2.034 6.851 -3.329 1.00 93.94 76 TYR A O 1
ATOM 590 N N . GLU A 1 77 ? 0.982 8.271 -4.693 1.00 95.44 77 GLU A N 1
ATOM 591 C CA . GLU A 1 77 ? 0.042 8.728 -3.652 1.00 95.44 77 GLU A CA 1
ATOM 592 C C . GLU A 1 77 ? -0.792 7.591 -3.041 1.00 95.44 77 GLU A C 1
ATOM 594 O O . GLU A 1 77 ? -1.208 7.676 -1.888 1.00 95.44 77 GLU A O 1
ATOM 599 N N . CYS A 1 78 ? -1.080 6.539 -3.814 1.00 97.38 78 CYS A N 1
ATOM 600 C CA . CYS A 1 78 ? -1.820 5.387 -3.312 1.00 97.38 78 CYS A CA 1
ATOM 601 C C . CYS A 1 78 ? -0.900 4.376 -2.636 1.00 97.38 78 CYS A C 1
ATOM 603 O O . CYS A 1 78 ? -1.301 3.820 -1.619 1.00 97.38 78 CYS A O 1
ATOM 605 N N . LEU A 1 79 ? 0.320 4.177 -3.143 1.00 96.00 79 LEU A N 1
ATOM 606 C CA . LEU A 1 79 ? 1.331 3.368 -2.462 1.00 96.00 79 LEU A CA 1
ATOM 607 C C . LEU A 1 79 ? 1.646 3.922 -1.072 1.00 96.00 79 LEU A C 1
ATOM 609 O O . LEU A 1 79 ? 1.640 3.178 -0.096 1.00 96.00 79 LEU A O 1
ATOM 613 N N . GLU A 1 80 ? 1.868 5.231 -0.974 1.00 95.56 80 GLU A N 1
ATOM 614 C CA . GLU A 1 80 ? 2.167 5.904 0.287 1.00 95.56 80 GLU A CA 1
ATOM 615 C C . GLU A 1 80 ? 0.973 5.842 1.244 1.00 95.56 80 GLU A C 1
ATOM 617 O O . GLU A 1 80 ? 1.125 5.439 2.398 1.00 95.56 80 GLU A O 1
ATOM 622 N N . TYR A 1 81 ? -0.229 6.159 0.752 1.00 96.94 81 TYR A N 1
ATOM 623 C CA . TYR A 1 81 ? -1.449 6.094 1.554 1.00 96.94 81 TYR A CA 1
ATOM 624 C C . TYR A 1 81 ? -1.698 4.687 2.115 1.00 96.94 81 TYR A C 1
ATOM 626 O O . TYR A 1 81 ? -1.900 4.527 3.319 1.00 96.94 81 TYR A O 1
ATOM 634 N N . LEU A 1 82 ? -1.648 3.661 1.260 1.00 97.12 82 LEU A N 1
ATOM 635 C CA . LEU A 1 82 ? -1.822 2.275 1.691 1.00 97.12 82 LEU A CA 1
ATOM 636 C C . LEU A 1 82 ? -0.680 1.830 2.611 1.00 97.12 82 LEU A C 1
ATOM 638 O O . LEU A 1 82 ? -0.931 1.125 3.581 1.00 97.12 82 LEU A O 1
ATOM 642 N N . GLY A 1 83 ? 0.555 2.267 2.358 1.00 95.56 83 GLY A N 1
ATOM 643 C CA . GLY A 1 83 ? 1.716 1.982 3.201 1.00 95.56 83 GLY A CA 1
ATOM 644 C C . GLY A 1 83 ? 1.542 2.447 4.643 1.00 95.56 83 GLY A C 1
ATOM 645 O O . GLY A 1 83 ? 1.828 1.693 5.570 1.00 95.56 83 GLY A O 1
ATOM 646 N N . ILE A 1 84 ? 1.027 3.662 4.830 1.00 95.19 84 ILE A N 1
ATOM 647 C CA . ILE A 1 84 ? 0.760 4.228 6.155 1.00 95.19 84 ILE A CA 1
ATOM 648 C C . ILE A 1 84 ? -0.394 3.471 6.822 1.00 95.19 84 ILE A C 1
ATOM 650 O O . ILE A 1 84 ? -0.219 2.852 7.872 1.00 95.19 84 ILE A O 1
ATOM 654 N N . HIS A 1 85 ? -1.563 3.447 6.181 1.00 95.94 85 HIS A N 1
ATOM 655 C CA . HIS A 1 85 ? -2.772 2.925 6.816 1.00 95.94 85 HIS A CA 1
ATOM 656 C C . HIS A 1 85 ? -2.725 1.408 7.031 1.00 95.94 85 HIS A C 1
ATOM 658 O O . HIS A 1 85 ? -3.130 0.928 8.084 1.00 95.94 85 HIS A O 1
ATOM 664 N N . CYS A 1 86 ? -2.158 0.629 6.108 1.00 95.94 86 CYS A N 1
ATOM 665 C CA . CYS A 1 86 ? -2.012 -0.820 6.292 1.00 95.94 86 CYS A CA 1
ATOM 666 C C . CYS A 1 86 ? -0.896 -1.221 7.275 1.00 95.94 86 CYS A C 1
ATOM 668 O O . CYS A 1 86 ? -0.773 -2.407 7.628 1.00 95.94 86 CYS A O 1
ATOM 670 N N . GLY A 1 87 ? -0.058 -0.266 7.689 1.00 93.62 87 GLY A N 1
ATOM 671 C CA . GLY A 1 87 ? 0.916 -0.433 8.767 1.00 93.62 87 GLY A CA 1
ATOM 672 C C . GLY A 1 87 ? 0.288 -0.276 10.153 1.00 93.62 87 GLY A C 1
ATOM 673 O O . GLY A 1 87 ? 0.687 -0.973 11.085 1.00 93.62 87 GLY A O 1
ATOM 674 N N . GLU A 1 88 ? -0.719 0.590 10.272 1.00 93.69 88 GLU A N 1
ATOM 675 C CA . GLU A 1 88 ? -1.313 0.999 11.551 1.00 93.69 88 GLU A CA 1
ATOM 676 C C . GLU A 1 88 ? -2.695 0.387 11.814 1.00 93.69 88 GLU A C 1
ATOM 678 O O . GLU A 1 88 ? -3.076 0.191 12.968 1.00 93.69 88 GLU A O 1
ATOM 683 N N . GLU A 1 89 ? -3.428 0.033 10.759 1.00 95.12 89 GLU A N 1
ATOM 684 C CA . GLU A 1 89 ? -4.828 -0.377 10.811 1.00 95.12 89 GLU A CA 1
ATOM 685 C C . GLU A 1 89 ? -5.099 -1.584 9.888 1.00 95.12 89 GLU A C 1
ATOM 687 O O . GLU A 1 89 ? -4.306 -1.947 9.014 1.00 95.12 89 GLU A O 1
ATOM 692 N N . THR A 1 90 ? -6.244 -2.238 10.084 1.00 94.19 90 THR A N 1
ATOM 693 C CA . THR A 1 90 ? -6.775 -3.267 9.180 1.00 94.19 90 THR A CA 1
ATOM 694 C C . THR A 1 90 ? -7.996 -2.743 8.437 1.00 94.19 90 THR A C 1
ATOM 696 O O . THR A 1 90 ? -8.876 -2.121 9.026 1.00 94.19 90 THR A O 1
ATOM 699 N N . ASP A 1 91 ? -8.092 -3.034 7.142 1.00 94.38 91 ASP A N 1
ATOM 700 C CA . ASP A 1 91 ? -9.262 -2.703 6.323 1.00 94.38 91 ASP A CA 1
ATOM 701 C C . ASP A 1 91 ? -10.439 -3.677 6.547 1.00 94.38 91 ASP A C 1
ATOM 703 O O . ASP A 1 91 ? -11.553 -3.440 6.085 1.00 94.38 91 ASP A O 1
ATOM 707 N N . GLY A 1 92 ? -10.198 -4.808 7.226 1.00 93.81 92 GLY A N 1
ATOM 708 C CA . GLY A 1 92 ? -11.207 -5.839 7.498 1.00 93.81 92 GLY A CA 1
ATOM 709 C C . GLY A 1 92 ? -11.672 -6.649 6.275 1.00 93.81 92 GLY A C 1
ATOM 710 O O . GLY A 1 92 ? -12.433 -7.601 6.441 1.00 93.81 92 GLY A O 1
ATOM 711 N N . LYS A 1 93 ? -11.209 -6.321 5.062 1.00 94.38 93 LYS A N 1
ATOM 712 C CA . LYS A 1 93 ? -11.519 -7.000 3.788 1.00 94.38 93 LYS A CA 1
ATOM 713 C C . LYS A 1 93 ? -10.315 -7.757 3.210 1.00 94.38 93 LYS A C 1
ATOM 715 O O . LYS A 1 93 ? -10.457 -8.494 2.234 1.00 94.38 93 LYS A O 1
ATOM 720 N N . GLY A 1 94 ? -9.139 -7.606 3.820 1.00 95.06 94 GLY A N 1
ATOM 721 C CA . GLY A 1 94 ? -7.896 -8.263 3.421 1.00 95.06 94 GLY A CA 1
ATOM 722 C C . GLY A 1 94 ? -7.112 -7.519 2.338 1.00 95.06 94 GLY A C 1
ATOM 723 O O . GLY A 1 94 ? -6.144 -8.079 1.821 1.00 95.06 94 GLY A O 1
ATOM 724 N N . ILE A 1 95 ? -7.482 -6.278 2.005 1.00 97.06 95 ILE A N 1
ATOM 725 C CA . ILE A 1 95 ? -6.739 -5.439 1.052 1.00 97.06 95 ILE A CA 1
ATOM 726 C C . ILE A 1 95 ? -5.323 -5.202 1.571 1.00 97.06 95 ILE A C 1
ATOM 728 O O . ILE A 1 95 ? -4.363 -5.435 0.848 1.00 97.06 95 ILE A O 1
ATOM 732 N N . CYS A 1 96 ? -5.167 -4.858 2.848 1.00 96.12 96 CYS A N 1
ATOM 733 C CA . CYS A 1 96 ? -3.862 -4.607 3.448 1.00 96.12 96 CYS A CA 1
ATOM 734 C C . CYS A 1 96 ? -2.956 -5.836 3.487 1.00 96.12 96 CYS A C 1
ATOM 736 O O . CYS A 1 96 ? -1.736 -5.701 3.478 1.00 96.12 96 CYS A O 1
ATOM 738 N N . THR A 1 97 ? -3.526 -7.043 3.522 1.00 94.69 97 THR A N 1
ATOM 739 C CA . THR A 1 97 ? -2.729 -8.276 3.419 1.00 94.69 97 THR A CA 1
ATOM 740 C C . THR A 1 97 ? -2.207 -8.462 1.999 1.00 94.69 97 THR A C 1
ATOM 742 O O . THR A 1 97 ? -1.011 -8.651 1.818 1.00 94.69 97 THR A O 1
ATOM 745 N N . LYS A 1 98 ? -3.070 -8.300 0.993 1.00 95.75 98 LYS A N 1
ATOM 746 C CA . LYS A 1 98 ? -2.668 -8.383 -0.419 1.00 95.75 98 LYS A CA 1
ATOM 747 C C . LYS A 1 98 ? -1.698 -7.274 -0.810 1.00 95.75 98 LYS A C 1
ATOM 749 O O . LYS A 1 98 ? -0.766 -7.505 -1.564 1.00 95.75 98 LYS A O 1
ATOM 754 N N . PHE A 1 99 ? -1.893 -6.072 -0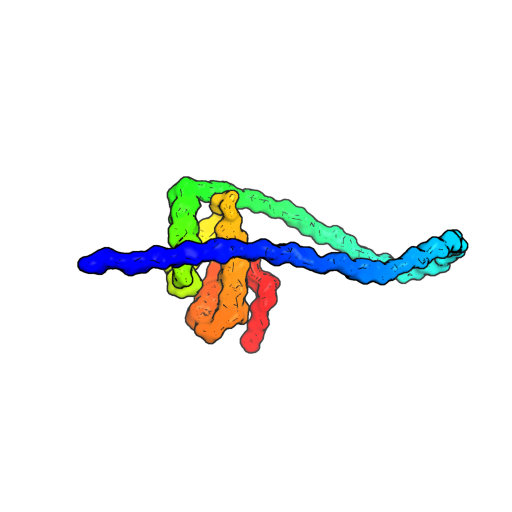.274 1.00 96.56 99 PHE A N 1
ATOM 755 C CA . PHE A 1 99 ? -0.997 -4.948 -0.506 1.00 96.56 99 PHE A CA 1
ATOM 756 C C . PHE A 1 99 ? 0.406 -5.221 0.039 1.00 96.56 99 PHE A C 1
ATOM 758 O O . PHE A 1 99 ? 1.384 -4.932 -0.639 1.00 96.56 99 PHE A O 1
ATOM 765 N N . LYS A 1 100 ? 0.511 -5.837 1.225 1.00 95.00 100 LYS A N 1
ATOM 766 C CA . LYS A 1 100 ? 1.790 -6.271 1.807 1.00 95.00 100 LYS A CA 1
ATOM 767 C C . LYS A 1 100 ? 2.531 -7.261 0.912 1.00 95.00 100 LYS A C 1
ATOM 769 O O . LYS A 1 100 ? 3.737 -7.124 0.751 1.00 95.00 100 LYS A O 1
ATOM 774 N N . GLU A 1 101 ? 1.813 -8.225 0.345 1.00 94.06 101 GLU A N 1
ATOM 775 C CA . GLU A 1 101 ? 2.364 -9.189 -0.616 1.00 94.06 101 GLU A CA 1
ATOM 776 C C . GLU A 1 101 ? 2.816 -8.483 -1.901 1.00 94.06 101 GLU A C 1
ATOM 778 O O . GLU A 1 101 ? 3.947 -8.671 -2.334 1.00 94.06 101 GLU A O 1
ATOM 783 N N . LEU A 1 102 ? 1.987 -7.584 -2.441 1.00 94.44 102 LEU A N 1
ATOM 784 C CA . LEU A 1 102 ? 2.305 -6.812 -3.643 1.00 94.44 102 LEU A CA 1
ATOM 785 C C . LEU A 1 102 ? 3.586 -5.989 -3.475 1.00 94.44 102 LEU A C 1
ATOM 787 O O . LEU A 1 102 ? 4.506 -6.136 -4.267 1.00 94.44 102 LEU A O 1
ATOM 791 N N . VAL A 1 103 ? 3.693 -5.150 -2.438 1.00 94.62 103 VAL A N 1
ATOM 792 C CA . VAL A 1 103 ? 4.887 -4.293 -2.276 1.00 94.62 103 VAL A CA 1
ATOM 793 C C . VAL A 1 103 ? 6.140 -5.086 -1.925 1.00 94.62 103 VAL A C 1
ATOM 795 O O . VAL A 1 103 ? 7.248 -4.646 -2.222 1.00 94.62 103 VAL A O 1
ATOM 798 N N . HIS A 1 104 ? 5.977 -6.247 -1.291 1.00 93.50 104 HIS A N 1
ATOM 799 C CA . HIS A 1 104 ? 7.070 -7.180 -1.077 1.00 93.50 104 HIS A CA 1
ATOM 800 C C . HIS A 1 104 ? 7.590 -7.709 -2.418 1.00 93.50 104 HIS A C 1
ATOM 802 O O . HIS A 1 104 ? 8.785 -7.609 -2.688 1.00 93.50 104 HIS A O 1
ATOM 808 N N . ASP A 1 105 ? 6.700 -8.210 -3.271 1.00 92.75 105 ASP A N 1
ATOM 809 C CA . ASP A 1 105 ? 7.075 -8.784 -4.560 1.00 92.75 105 ASP A CA 1
ATOM 810 C C . ASP A 1 105 ? 7.669 -7.725 -5.495 1.00 92.75 105 ASP A C 1
ATOM 812 O O . ASP A 1 105 ? 8.725 -7.955 -6.084 1.00 92.75 105 ASP A O 1
ATOM 816 N N . GLU A 1 106 ? 7.076 -6.532 -5.559 1.00 93.00 106 GLU A N 1
ATOM 817 C CA . GLU A 1 106 ? 7.618 -5.426 -6.356 1.00 93.00 106 GLU A CA 1
ATOM 818 C C . GLU A 1 106 ? 8.977 -4.947 -5.818 1.00 93.00 106 GLU A C 1
ATOM 820 O O . GLU A 1 106 ? 9.896 -4.682 -6.587 1.00 93.00 106 GLU A O 1
ATOM 825 N N . CYS A 1 107 ? 9.193 -4.934 -4.498 1.00 93.00 107 CYS A N 1
ATOM 826 C CA . CYS A 1 107 ? 10.518 -4.640 -3.941 1.00 93.00 107 CYS A CA 1
ATOM 827 C C . CYS A 1 107 ? 11.594 -5.653 -4.392 1.00 93.00 107 CYS A C 1
ATOM 829 O O . CYS A 1 107 ? 12.762 -5.289 -4.552 1.00 93.00 107 CYS A O 1
ATOM 831 N N . LEU A 1 108 ? 11.229 -6.922 -4.607 1.00 90.62 108 LEU A N 1
ATOM 832 C CA . LEU A 1 108 ? 12.169 -7.974 -5.006 1.00 90.62 108 LEU A CA 1
ATOM 833 C C . LEU A 1 108 ? 12.377 -8.072 -6.519 1.00 90.62 108 LEU A C 1
ATOM 835 O O . LEU A 1 108 ? 13.496 -8.342 -6.967 1.00 90.62 108 LEU A O 1
ATOM 839 N N . TYR A 1 109 ? 11.306 -7.912 -7.294 1.00 92.19 109 TYR A N 1
ATOM 840 C CA . TYR A 1 109 ? 11.267 -8.307 -8.702 1.00 92.19 109 TYR A CA 1
ATOM 841 C C . TYR A 1 109 ? 11.113 -7.141 -9.681 1.00 92.19 109 TYR A C 1
ATOM 843 O O . TYR A 1 109 ? 11.332 -7.354 -10.880 1.00 92.19 109 TYR A O 1
ATOM 851 N N . GLU A 1 110 ? 10.802 -5.930 -9.207 1.00 93.62 110 GLU A N 1
ATOM 852 C CA . GLU A 1 110 ? 10.729 -4.749 -10.067 1.00 93.62 110 GLU A CA 1
ATOM 853 C C . GLU A 1 110 ? 12.100 -4.470 -10.708 1.00 93.62 110 GLU A C 1
ATOM 855 O O . GLU A 1 110 ? 13.167 -4.534 -10.082 1.00 93.62 110 GLU A O 1
ATOM 860 N N . LYS A 1 111 ? 12.072 -4.215 -12.013 1.00 94.00 111 LYS A N 1
ATOM 861 C CA . LYS A 1 111 ? 13.250 -3.980 -12.850 1.00 94.00 111 LYS A CA 1
ATOM 862 C C . LYS A 1 111 ? 13.629 -2.512 -12.868 1.00 94.00 111 LYS A C 1
ATOM 864 O O . LYS A 1 111 ? 14.814 -2.208 -13.020 1.00 94.00 111 LYS A O 1
ATOM 869 N N . ASP A 1 112 ? 12.642 -1.628 -12.753 1.00 93.81 112 ASP A N 1
ATOM 870 C CA . ASP A 1 112 ? 12.892 -0.201 -12.655 1.00 93.81 112 ASP A CA 1
ATOM 871 C C . ASP A 1 112 ? 13.482 0.125 -11.269 1.00 93.81 112 ASP A C 1
ATOM 873 O O . ASP A 1 112 ? 12.852 -0.149 -10.243 1.00 93.81 112 ASP A O 1
ATOM 877 N N . PRO A 1 113 ? 14.708 0.673 -11.196 1.00 91.19 113 PRO A N 1
ATOM 878 C CA . PRO A 1 113 ? 15.348 0.951 -9.920 1.00 91.19 113 PRO A CA 1
ATOM 879 C C . PRO A 1 113 ? 14.602 2.002 -9.086 1.00 91.19 113 PRO A C 1
ATOM 881 O O . PRO A 1 113 ? 14.623 1.878 -7.863 1.00 91.19 113 PRO A O 1
ATOM 884 N N . GLU A 1 114 ? 13.956 2.992 -9.712 1.00 91.06 114 GLU A N 1
ATOM 885 C CA . GLU A 1 114 ? 13.234 4.058 -9.008 1.00 91.06 114 GLU A CA 1
ATOM 886 C C . GLU A 1 114 ? 11.937 3.510 -8.406 1.00 91.06 114 GLU A C 1
ATOM 888 O O . GLU A 1 114 ? 11.679 3.684 -7.213 1.00 91.06 114 GLU A O 1
ATOM 893 N N . LEU A 1 115 ? 11.157 2.760 -9.193 1.00 91.62 115 LEU A N 1
ATOM 894 C CA . LEU A 1 115 ? 9.943 2.114 -8.685 1.00 91.62 115 LEU A CA 1
ATOM 895 C C . LEU A 1 115 ? 10.280 1.090 -7.602 1.00 91.62 115 LEU A C 1
ATOM 897 O O . LEU A 1 115 ? 9.630 1.061 -6.557 1.00 91.62 115 LEU A O 1
ATOM 901 N N . ARG A 1 116 ? 11.314 0.270 -7.803 1.00 93.25 116 ARG A N 1
ATOM 902 C CA . ARG A 1 116 ? 11.734 -0.726 -6.812 1.00 93.25 116 ARG A CA 1
ATOM 903 C C . ARG A 1 116 ? 12.095 -0.086 -5.473 1.00 93.25 116 ARG A C 1
ATOM 905 O O . ARG A 1 116 ? 11.723 -0.618 -4.428 1.00 93.25 116 ARG A O 1
ATOM 912 N N . GLU A 1 117 ? 12.815 1.036 -5.484 1.00 92.06 117 GLU A N 1
ATOM 913 C CA . GLU A 1 117 ? 13.186 1.743 -4.254 1.00 92.06 117 GLU A CA 1
ATOM 914 C C . GLU A 1 117 ? 11.948 2.186 -3.464 1.00 92.06 117 GLU A C 1
ATOM 916 O O . GLU A 1 117 ? 11.878 1.955 -2.252 1.00 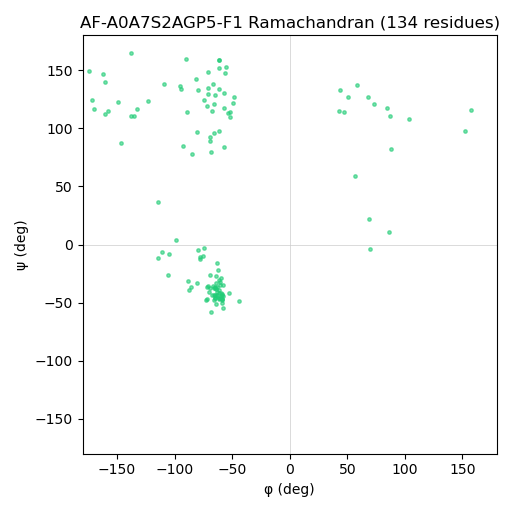92.06 117 GLU A O 1
ATOM 921 N N . GLU A 1 118 ? 10.937 2.732 -4.143 1.00 92.12 118 GLU A N 1
ATOM 922 C CA . GLU A 1 118 ? 9.692 3.145 -3.492 1.00 92.12 118 GLU A CA 1
ATOM 923 C C . GLU A 1 118 ? 8.904 1.957 -2.931 1.00 92.12 118 GLU A C 1
ATOM 925 O O . GLU A 1 118 ? 8.479 1.989 -1.771 1.00 92.12 118 GLU A O 1
ATOM 930 N N . HIS A 1 119 ? 8.784 0.860 -3.685 1.00 93.69 119 HIS A N 1
ATOM 931 C CA . HIS A 1 119 ? 8.158 -0.364 -3.179 1.00 93.69 119 HIS A CA 1
ATOM 932 C C . HIS A 1 119 ? 8.893 -0.907 -1.949 1.00 93.69 119 HIS A C 1
ATOM 934 O O . HIS A 1 119 ? 8.259 -1.257 -0.952 1.00 93.69 119 HIS A O 1
ATOM 940 N N . CYS A 1 120 ? 10.228 -0.900 -1.956 1.00 93.44 120 CYS A N 1
ATOM 941 C CA . CYS A 1 120 ? 11.027 -1.331 -0.812 1.00 93.44 120 CYS A CA 1
ATOM 942 C C . CYS A 1 120 ? 10.883 -0.420 0.410 1.00 93.44 120 CYS A C 1
ATOM 944 O O . CYS A 1 120 ? 10.893 -0.902 1.548 1.00 93.44 120 CYS A O 1
ATOM 946 N N . LYS A 1 121 ? 10.742 0.890 0.205 1.00 93.38 121 LYS A N 1
ATOM 947 C CA . LYS A 1 121 ? 10.486 1.852 1.280 1.00 93.38 121 LYS A CA 1
ATOM 948 C C . LYS A 1 121 ? 9.128 1.593 1.932 1.00 93.38 121 LYS A C 1
ATOM 950 O O . LYS A 1 121 ? 9.063 1.477 3.158 1.00 93.38 121 LYS A O 1
ATOM 955 N N . VAL A 1 122 ? 8.082 1.392 1.129 1.00 94.19 122 VAL A N 1
ATOM 956 C CA . VAL A 1 122 ? 6.738 1.044 1.619 1.00 94.19 122 VAL A CA 1
ATOM 957 C C . VAL A 1 122 ? 6.731 -0.321 2.316 1.00 94.19 122 VAL A C 1
ATOM 959 O O . VAL A 1 122 ? 6.210 -0.449 3.424 1.00 94.19 122 VAL A O 1
ATOM 962 N N . ALA A 1 123 ? 7.380 -1.335 1.739 1.00 93.00 123 ALA A N 1
ATOM 963 C CA . ALA A 1 123 ? 7.560 -2.647 2.363 1.00 93.00 123 ALA A CA 1
ATOM 964 C C . ALA A 1 123 ? 8.279 -2.553 3.724 1.00 93.00 123 ALA A C 1
ATOM 966 O O . ALA A 1 123 ? 7.961 -3.290 4.663 1.00 93.00 123 ALA A O 1
ATOM 967 N N . GLY A 1 124 ? 9.223 -1.615 3.851 1.00 90.31 124 GLY A N 1
ATOM 968 C CA . GLY A 1 124 ? 9.886 -1.269 5.104 1.00 90.31 124 GLY A CA 1
ATOM 969 C C . GLY A 1 124 ? 8.919 -0.748 6.168 1.00 90.31 124 GLY A C 1
ATOM 970 O O . GLY A 1 124 ? 8.969 -1.222 7.301 1.00 90.31 124 GLY A O 1
ATOM 971 N N . TRP A 1 125 ? 8.011 0.166 5.811 1.00 89.56 125 TRP A N 1
ATOM 972 C CA . TRP A 1 125 ? 6.979 0.674 6.729 1.00 89.56 125 TRP A CA 1
ATOM 973 C C . TRP A 1 125 ? 6.016 -0.417 7.195 1.00 89.56 125 TRP A C 1
ATOM 975 O O . TRP A 1 125 ? 5.628 -0.450 8.359 1.00 89.56 125 TRP A O 1
ATOM 985 N N . LEU A 1 126 ? 5.682 -1.354 6.307 1.00 90.62 126 LEU A N 1
ATOM 986 C CA . LEU A 1 126 ? 4.786 -2.469 6.612 1.00 90.62 126 LEU A CA 1
ATOM 987 C C . LEU A 1 126 ? 5.463 -3.620 7.374 1.00 90.62 126 LEU A C 1
ATOM 989 O O . LEU A 1 126 ? 4.786 -4.585 7.737 1.00 90.62 126 LEU A O 1
ATOM 993 N N . GLY A 1 127 ? 6.780 -3.544 7.597 1.00 87.00 127 GLY A N 1
ATOM 994 C CA . GLY A 1 127 ? 7.548 -4.578 8.290 1.00 87.00 127 GLY A CA 1
ATOM 995 C C . GLY A 1 127 ? 7.676 -5.891 7.510 1.00 87.00 127 GLY A C 1
ATOM 996 O O . GLY A 1 127 ? 7.915 -6.931 8.114 1.00 87.00 127 GLY A O 1
ATOM 997 N N . VAL A 1 128 ? 7.516 -5.870 6.180 1.00 83.50 128 VAL A N 1
ATOM 998 C CA . VAL A 1 128 ? 7.604 -7.076 5.326 1.00 83.50 128 VAL A CA 1
ATOM 999 C C . VAL A 1 128 ? 8.965 -7.244 4.643 1.00 83.50 128 VAL A C 1
ATOM 1001 O O . VAL A 1 128 ? 9.182 -8.200 3.908 1.00 83.50 128 VAL A O 1
ATOM 1004 N N . ARG A 1 129 ? 9.925 -6.364 4.952 1.00 62.34 129 ARG A N 1
ATOM 1005 C CA . ARG A 1 129 ? 11.301 -6.371 4.417 1.00 62.34 129 ARG A CA 1
ATOM 1006 C C . ARG A 1 129 ? 12.123 -7.619 4.788 1.00 62.34 1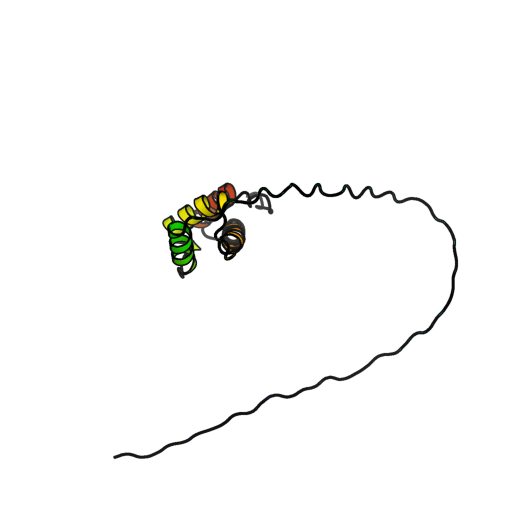29 ARG A C 1
ATOM 1008 O O . ARG A 1 129 ? 13.170 -7.861 4.197 1.00 62.34 129 ARG A O 1
ATOM 1015 N N . GLU A 1 130 ? 11.681 -8.391 5.779 1.00 54.44 130 GLU A N 1
ATOM 1016 C CA . GLU A 1 130 ? 12.424 -9.540 6.315 1.00 54.44 130 GLU A CA 1
ATOM 1017 C C . GLU A 1 130 ? 12.341 -10.802 5.433 1.00 54.44 130 GLU A C 1
ATOM 1019 O O . GLU A 1 130 ? 13.129 -11.730 5.611 1.00 54.44 130 GLU A O 1
ATOM 1024 N N . TYR A 1 131 ? 11.465 -10.825 4.422 1.00 50.88 131 TYR A N 1
ATOM 1025 C CA . TYR A 1 131 ? 11.480 -11.861 3.389 1.00 50.88 131 TYR A CA 1
ATOM 1026 C C . TYR A 1 131 ? 12.478 -11.487 2.271 1.00 50.88 131 TYR A C 1
ATOM 1028 O O . TYR A 1 131 ? 12.136 -11.032 1.194 1.00 50.88 131 TYR A O 1
ATOM 1036 N N . GLN A 1 132 ? 13.767 -11.700 2.542 1.00 51.19 132 GLN A N 1
ATOM 1037 C CA . GLN A 1 132 ? 14.782 -11.988 1.519 1.00 51.19 132 GLN A CA 1
ATOM 1038 C C . GLN A 1 132 ? 14.972 -10.967 0.369 1.00 51.19 132 GLN A C 1
ATOM 1040 O O . GLN A 1 132 ? 14.936 -11.346 -0.799 1.00 51.19 132 GLN A O 1
ATOM 1045 N N . VAL A 1 133 ? 15.309 -9.706 0.661 1.00 52.62 133 VAL A N 1
ATOM 1046 C CA . VAL A 1 133 ? 15.939 -8.841 -0.360 1.00 52.62 133 VAL A CA 1
ATOM 1047 C C . VAL A 1 133 ? 17.341 -9.395 -0.665 1.00 52.62 133 VAL A C 1
ATOM 1049 O O . VAL A 1 133 ? 18.180 -9.403 0.244 1.00 52.62 133 VAL A O 1
ATOM 1052 N N . PRO A 1 134 ? 17.644 -9.895 -1.883 1.00 48.94 134 PRO A N 1
ATOM 1053 C CA . PRO A 1 134 ? 19.016 -10.239 -2.228 1.00 48.94 134 PRO A CA 1
ATOM 1054 C C . PRO A 1 134 ? 19.849 -8.953 -2.228 1.00 48.94 134 PRO A C 1
ATOM 1056 O O . PRO A 1 134 ? 19.464 -7.947 -2.822 1.00 48.94 134 PRO A O 1
ATOM 1059 N N . ALA A 1 135 ? 20.969 -8.976 -1.503 1.00 47.16 135 ALA A N 1
ATOM 1060 C CA . ALA A 1 135 ? 21.934 -7.882 -1.494 1.00 47.16 135 ALA A CA 1
ATOM 1061 C C . ALA A 1 135 ? 22.421 -7.577 -2.931 1.00 47.16 135 ALA A C 1
ATOM 1063 O O . ALA A 1 135 ? 22.480 -8.511 -3.737 1.00 47.16 135 ALA A O 1
ATOM 1064 N N . PRO A 1 136 ? 22.742 -6.306 -3.245 1.00 54.16 136 PRO A N 1
ATOM 1065 C CA . PRO A 1 136 ? 23.221 -5.900 -4.568 1.00 54.16 136 PRO A CA 1
ATOM 1066 C C . PRO A 1 136 ? 24.526 -6.595 -4.978 1.00 54.16 136 PRO A C 1
ATOM 1068 O O . PRO A 1 136 ? 25.342 -6.920 -4.082 1.00 54.16 136 PRO A O 1
#

pLDDT: mean 73.92, std 24.03, range [32.91, 97.88]

Solvent-accessible surface area (backbone atoms only — not comparable to full-atom values): 8990 Å² total; per-residue (Å²): 137,90,80,87,92,83,91,80,86,87,87,82,90,77,87,89,86,79,90,85,85,85,87,82,89,84,84,84,89,79,91,81,92,79,86,87,80,87,74,79,75,69,78,76,75,76,70,79,72,76,78,56,51,73,48,53,74,68,55,38,53,51,50,51,59,38,65,73,39,94,56,37,92,76,33,59,74,43,44,53,50,48,27,54,49,45,51,65,28,32,63,85,79,54,58,46,59,54,48,50,53,48,28,38,49,36,36,68,66,48,80,51,68,70,59,17,52,52,25,39,53,35,18,48,63,53,66,50,59,81,75,72,68,77,78,133

Nearest PDB structures (foldseek):
  6rxx-assembly1_UT  TM=5.526E-01  e=2.158E+00  Thermochaetoides thermophila
  8q7e-assembly1_E  TM=4.861E-01  e=2.277E+00  Homo sapiens
  6rxz-assembly1_UT  TM=5.847E-01  e=5.988E+00  Thermochaetoides thermophila

Sequence (136 aa):
KAKEAAEGAGDAVAQTAEAAVDAVTGSQDSQENVASRAEKTKPKQKEEKKELPLMSRVDMMRTELCWDRHNLHEHYECLEYLGIHCGEETDGKGICTKFKELVHDECLYEKDPELREEHCKVAGWLGVREYQVPAP